Protein AF-A0A9D1VH37-F1 (afdb_monomer_lite)

Sequence (67 aa):
MSDLWKGIDKIQYVGPHKHLHSGLYYQYYNPDEVILGKKMKDWLRFAVAYWHTFDQRLVDPFGDGTA

Foldseek 3Di:
DDCPQPPDDDAEEDAQPDDPDDDRHHHPDDQQDADPNRGPCVVPVDDDDCCPPPVDQCDDPVDDGDD

pLDDT: mean 89.97, std 11.76, range [53.25, 98.62]

Secondary structure (DSSP, 8-state):
--GGGTT-PPPEE--TTS----SSEESS--TT-EETTEEHHHHH-----HIIIII----BTTB----

Radius of gyration: 16.8 Å; chains: 1; bounding box: 36×30×40 Å

Structure (mmCIF, N/CA/C/O backbone):
data_AF-A0A9D1VH37-F1
#
_entry.id   AF-A0A9D1VH37-F1
#
loop_
_atom_site.group_PDB
_atom_site.id
_atom_site.type_symbol
_atom_site.label_atom_id
_atom_site.label_alt_id
_atom_site.label_comp_id
_atom_site.label_asym_id
_atom_site.label_entity_id
_atom_site.label_seq_id
_atom_site.pdbx_PDB_ins_code
_atom_site.Cartn_x
_atom_site.Cartn_y
_atom_site.Cartn_z
_atom_site.occupancy
_atom_site.B_iso_or_equiv
_atom_site.auth_seq_id
_atom_site.auth_comp_id
_atom_site.auth_asym_id
_atom_site.auth_atom_id
_atom_site.pdbx_PDB_model_num
ATOM 1 N N . MET A 1 1 ? 1.562 -21.456 -5.534 1.00 53.25 1 MET A N 1
ATOM 2 C CA . MET A 1 1 ? 1.875 -20.074 -5.103 1.00 53.25 1 MET A CA 1
ATOM 3 C C . MET A 1 1 ? 3.235 -19.737 -5.680 1.00 53.25 1 MET A C 1
ATOM 5 O O . MET A 1 1 ? 4.101 -20.593 -5.616 1.00 53.25 1 MET A O 1
ATOM 9 N N . SER A 1 2 ? 3.381 -18.585 -6.331 1.00 66.19 2 SER A N 1
ATOM 10 C CA . SER A 1 2 ? 4.623 -18.170 -6.998 1.00 66.19 2 SER A CA 1
ATOM 11 C C . SER A 1 2 ? 5.757 -17.937 -5.995 1.00 66.19 2 SER A C 1
ATOM 13 O O . SER A 1 2 ? 5.521 -17.300 -4.969 1.00 66.19 2 SER A O 1
ATOM 15 N N . ASP A 1 3 ? 6.982 -18.347 -6.325 1.00 85.69 3 ASP A N 1
ATOM 16 C CA . ASP A 1 3 ? 8.179 -18.191 -5.475 1.00 85.69 3 ASP A CA 1
ATOM 17 C C . ASP A 1 3 ? 8.686 -16.739 -5.329 1.00 85.69 3 ASP A C 1
ATOM 19 O O . ASP A 1 3 ? 9.687 -16.493 -4.661 1.00 85.69 3 ASP A O 1
ATOM 23 N N . LEU A 1 4 ? 7.982 -15.765 -5.918 1.00 88.75 4 LEU A N 1
ATOM 24 C CA . LEU A 1 4 ? 8.366 -14.347 -5.976 1.00 88.75 4 LEU A CA 1
ATOM 25 C C . LEU A 1 4 ? 8.638 -13.703 -4.605 1.00 88.75 4 LEU A C 1
ATOM 27 O O . LEU A 1 4 ? 9.465 -12.807 -4.512 1.00 88.75 4 LEU A O 1
ATOM 31 N N . TRP A 1 5 ? 7.960 -14.154 -3.545 1.00 89.88 5 TRP A N 1
ATOM 32 C CA . TRP A 1 5 ? 8.017 -13.538 -2.208 1.00 89.88 5 TRP A CA 1
ATOM 33 C C . TRP A 1 5 ? 8.632 -14.457 -1.149 1.00 89.88 5 TRP A C 1
ATOM 35 O O . TRP A 1 5 ? 8.331 -14.340 0.041 1.00 89.88 5 TRP A O 1
ATOM 45 N N . LYS A 1 6 ? 9.463 -15.421 -1.561 1.00 93.00 6 LYS A N 1
ATOM 46 C CA . LYS A 1 6 ? 10.090 -16.369 -0.634 1.00 93.00 6 LYS A CA 1
ATOM 47 C C . LYS A 1 6 ? 10.906 -15.620 0.430 1.00 93.00 6 LYS A C 1
ATOM 49 O O . LYS A 1 6 ? 11.822 -14.876 0.103 1.00 93.00 6 LYS A O 1
ATOM 54 N N . GLY A 1 7 ? 10.582 -15.846 1.704 1.00 90.00 7 GLY A N 1
ATOM 55 C CA . GLY A 1 7 ? 11.228 -15.177 2.841 1.00 90.00 7 GLY A CA 1
ATOM 56 C C . GLY A 1 7 ? 10.533 -13.898 3.318 1.00 90.00 7 GLY A C 1
ATOM 57 O O . GLY A 1 7 ? 11.015 -13.281 4.264 1.00 90.00 7 GLY A O 1
ATOM 58 N N . ILE A 1 8 ? 9.406 -13.510 2.708 1.00 91.50 8 ILE A N 1
ATOM 59 C CA . ILE A 1 8 ? 8.566 -12.401 3.174 1.00 91.50 8 ILE A CA 1
ATOM 60 C C . ILE A 1 8 ? 7.242 -12.965 3.690 1.00 91.50 8 ILE A C 1
ATOM 62 O O . ILE A 1 8 ? 6.386 -13.403 2.920 1.00 91.50 8 ILE A O 1
ATOM 66 N N . ASP A 1 9 ? 7.068 -12.918 5.007 1.00 91.56 9 ASP A N 1
ATOM 67 C CA . ASP A 1 9 ? 5.803 -13.248 5.656 1.00 91.56 9 ASP A CA 1
ATOM 68 C C . ASP A 1 9 ? 4.822 -12.070 5.615 1.00 91.56 9 ASP A C 1
ATOM 70 O O . ASP A 1 9 ? 5.172 -10.919 5.337 1.00 91.56 9 ASP A O 1
ATOM 74 N N . LYS A 1 10 ? 3.556 -12.346 5.944 1.00 92.88 10 LYS A N 1
ATOM 75 C CA . LYS A 1 10 ? 2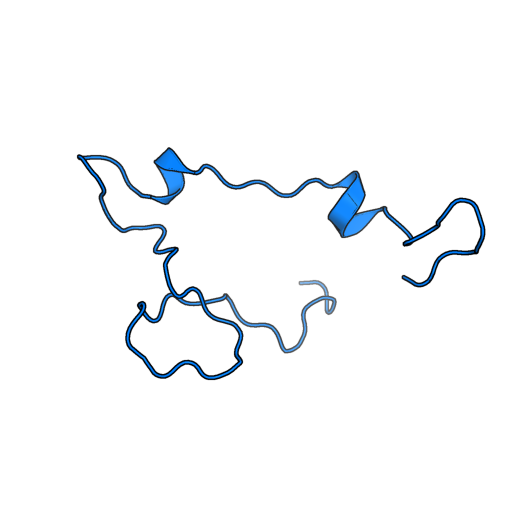.552 -11.292 6.113 1.00 92.88 10 LYS A CA 1
ATOM 76 C C . LYS A 1 10 ? 3.011 -10.309 7.197 1.00 92.88 10 LYS A C 1
ATOM 78 O O . LYS A 1 10 ? 3.185 -10.691 8.353 1.00 92.88 10 LYS A O 1
ATOM 83 N N . ILE A 1 11 ? 3.130 -9.039 6.819 1.00 93.50 11 ILE A N 1
ATOM 84 C CA . ILE A 1 11 ? 3.590 -7.943 7.678 1.00 93.50 11 ILE A CA 1
ATOM 85 C C . ILE A 1 11 ? 2.598 -7.712 8.827 1.00 93.50 11 ILE A C 1
ATOM 87 O O . ILE A 1 11 ? 1.397 -7.552 8.596 1.00 93.50 11 ILE A O 1
ATOM 91 N N . GLN A 1 12 ? 3.099 -7.703 10.064 1.00 92.75 12 GLN A N 1
ATOM 92 C CA . GLN A 1 12 ? 2.286 -7.591 11.283 1.00 92.75 12 GLN A CA 1
ATOM 93 C C . GLN A 1 12 ? 2.319 -6.177 11.870 1.00 92.75 12 GLN A C 1
ATOM 95 O O . GLN A 1 12 ? 3.274 -5.433 11.660 1.00 92.75 12 GLN A O 1
ATOM 100 N N . TYR A 1 13 ? 1.295 -5.821 12.647 1.00 92.88 13 TYR A N 1
ATOM 101 C CA . TYR A 1 13 ? 1.280 -4.606 13.465 1.00 92.88 13 TYR A CA 1
ATOM 102 C C . TYR A 1 13 ? 1.955 -4.856 14.821 1.00 92.88 13 TYR A C 1
ATOM 104 O O . TYR A 1 13 ? 1.629 -5.827 15.504 1.00 92.88 13 TYR A O 1
ATOM 112 N N . VAL A 1 14 ? 2.881 -3.980 15.224 1.00 90.12 14 VAL A N 1
ATOM 113 C CA . VAL A 1 14 ? 3.642 -4.110 16.488 1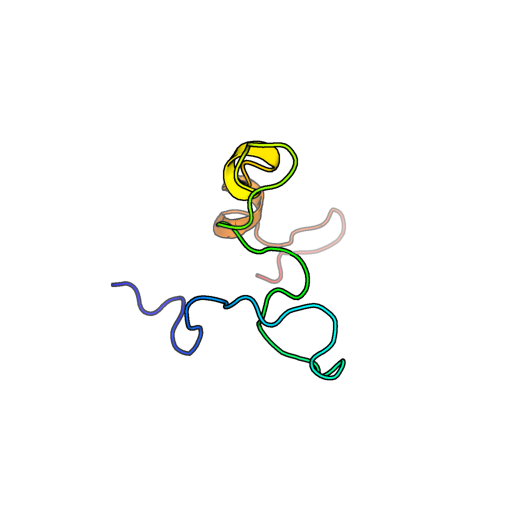.00 90.12 14 VAL A CA 1
ATOM 114 C C . VAL A 1 14 ? 3.445 -2.946 17.462 1.00 90.12 14 VAL A C 1
ATOM 116 O O . VAL A 1 14 ? 3.884 -3.034 18.611 1.00 90.12 14 VAL A O 1
ATOM 119 N N . GLY A 1 15 ? 2.753 -1.892 17.026 1.00 86.50 15 GLY A N 1
ATOM 120 C CA . GLY A 1 15 ? 2.552 -0.661 17.786 1.00 86.50 15 GLY A CA 1
ATOM 121 C C . GLY A 1 15 ? 3.767 0.279 17.793 1.00 86.50 15 GLY A C 1
ATOM 122 O O . GLY A 1 15 ? 4.874 -0.122 17.436 1.00 86.50 15 GLY A O 1
ATOM 123 N N . PRO A 1 16 ? 3.580 1.540 18.220 1.00 77.19 16 PRO A N 1
ATOM 124 C CA . PRO A 1 16 ? 4.587 2.600 18.089 1.00 77.19 16 PRO A CA 1
ATOM 125 C C . PRO A 1 16 ? 5.711 2.555 19.143 1.00 77.19 16 PRO A C 1
ATOM 127 O O . PRO A 1 16 ? 6.674 3.308 19.042 1.00 77.19 16 PRO A O 1
ATOM 130 N N . HIS A 1 17 ? 5.600 1.697 20.165 1.00 65.12 17 HIS A N 1
ATOM 131 C CA . HIS A 1 17 ? 6.491 1.702 21.339 1.00 65.12 17 HIS A CA 1
ATOM 132 C C . HIS A 1 17 ? 7.412 0.484 21.456 1.00 65.12 17 HIS A C 1
ATOM 134 O O . HIS A 1 17 ? 8.286 0.464 22.324 1.00 65.12 17 HIS A O 1
ATOM 140 N N . LYS A 1 18 ? 7.255 -0.531 20.597 1.00 57.09 18 LYS A N 1
ATOM 141 C CA . LYS A 1 18 ? 8.263 -1.590 20.496 1.00 57.09 18 LYS A CA 1
ATOM 142 C C . LYS A 1 18 ? 9.434 -1.005 19.721 1.00 57.09 18 LYS A C 1
ATOM 144 O O . LYS A 1 18 ? 9.263 -0.669 18.559 1.00 57.09 18 LYS A O 1
ATOM 149 N N . HIS A 1 19 ? 10.544 -0.812 20.434 1.00 53.66 19 HIS A N 1
ATOM 150 C CA . HIS A 1 19 ? 11.876 -0.397 19.992 1.00 53.66 19 HIS A CA 1
ATOM 151 C C . HIS A 1 19 ? 12.010 -0.131 18.484 1.00 53.66 19 HIS A C 1
ATOM 153 O O . HIS A 1 19 ? 11.806 -1.050 17.696 1.00 53.66 19 HIS A O 1
ATOM 159 N N . LEU A 1 20 ? 12.396 1.105 18.127 1.00 58.78 20 LEU A N 1
ATOM 160 C CA . LEU A 1 20 ? 12.747 1.623 16.789 1.00 58.78 20 LEU A CA 1
ATOM 161 C C . LEU A 1 20 ? 13.877 0.816 16.117 1.00 58.78 20 LEU A C 1
ATOM 163 O O . LEU A 1 20 ? 14.946 1.330 15.795 1.00 58.78 20 LEU A O 1
ATOM 167 N N . HIS A 1 21 ? 13.676 -0.478 15.955 1.00 62.25 21 HIS A N 1
ATOM 168 C CA . HIS A 1 21 ? 14.553 -1.356 15.226 1.00 62.25 21 HIS A CA 1
ATOM 169 C C . HIS A 1 21 ? 14.112 -1.347 13.763 1.00 62.25 21 HIS A C 1
ATOM 171 O O . HIS A 1 21 ? 12.962 -1.085 13.417 1.00 62.25 21 HIS A O 1
ATOM 177 N N . SER A 1 22 ? 15.051 -1.579 12.866 1.00 69.00 22 SER A N 1
ATOM 178 C CA . SER A 1 22 ? 14.753 -1.798 11.460 1.00 69.00 22 SER A CA 1
ATOM 179 C C . SER A 1 22 ? 14.096 -3.174 11.300 1.00 69.00 22 SER A C 1
ATOM 181 O O . SER A 1 22 ? 14.596 -4.173 11.815 1.00 69.00 22 SER A O 1
ATOM 183 N N . GLY A 1 23 ? 12.956 -3.244 10.611 1.00 83.31 23 GLY A N 1
ATOM 184 C CA . GLY A 1 23 ? 12.281 -4.509 10.329 1.00 83.31 23 GLY A CA 1
ATOM 185 C C . GLY A 1 23 ? 10.987 -4.356 9.532 1.00 83.31 23 GLY A C 1
ATOM 186 O O . GLY A 1 23 ? 10.514 -3.250 9.276 1.00 83.31 23 GLY A O 1
ATOM 187 N N . LEU A 1 24 ? 10.431 -5.495 9.123 1.00 89.88 24 LEU A N 1
ATOM 188 C CA . LEU A 1 24 ? 9.224 -5.588 8.306 1.00 89.88 24 LEU A CA 1
ATOM 189 C C . LEU A 1 24 ? 7.967 -5.704 9.183 1.00 89.88 24 LEU A C 1
ATOM 191 O O . LEU A 1 24 ? 7.444 -6.793 9.416 1.00 89.88 24 LEU A O 1
ATOM 195 N N . TYR A 1 25 ? 7.485 -4.569 9.687 1.00 91.06 25 TYR A N 1
ATOM 196 C CA . TYR A 1 25 ? 6.268 -4.481 10.500 1.00 91.06 25 TYR A CA 1
ATOM 197 C C . TYR A 1 25 ? 5.625 -3.094 10.423 1.00 91.06 25 TYR A C 1
ATOM 199 O O . TYR A 1 25 ? 6.289 -2.084 10.193 1.00 91.06 25 TYR A O 1
ATOM 207 N N . TYR A 1 26 ? 4.316 -3.033 10.658 1.00 92.62 26 TYR A N 1
ATOM 208 C CA . TYR A 1 26 ? 3.579 -1.783 10.784 1.00 92.62 26 TYR A CA 1
ATOM 209 C C . TYR A 1 26 ? 3.668 -1.241 12.213 1.00 92.62 26 TYR A C 1
ATOM 211 O O . TYR A 1 26 ? 3.327 -1.925 13.178 1.00 92.62 26 TYR A O 1
ATOM 219 N N . GLN A 1 27 ? 4.064 0.023 12.346 1.00 90.75 27 GLN A N 1
ATOM 220 C CA . GLN A 1 27 ? 4.083 0.723 13.638 1.00 90.75 27 GLN A CA 1
ATOM 221 C C . GLN A 1 27 ? 2.747 1.407 13.949 1.00 90.75 27 GLN A C 1
ATOM 223 O O . GLN A 1 27 ? 2.354 1.499 15.107 1.00 90.75 27 GLN A O 1
ATOM 228 N N . TYR A 1 28 ? 2.040 1.848 12.907 1.00 92.62 28 TYR A N 1
ATOM 229 C CA . TYR A 1 28 ? 0.807 2.633 13.030 1.00 92.62 28 TYR A CA 1
ATOM 230 C C . TYR A 1 28 ? -0.382 1.997 12.321 1.00 92.62 28 TYR A C 1
ATOM 232 O O . TYR A 1 28 ? -1.513 2.187 12.744 1.00 92.62 28 TYR A O 1
ATOM 240 N N . TYR A 1 29 ? -0.145 1.232 11.254 1.00 95.75 29 TYR A N 1
ATOM 241 C CA . TYR A 1 29 ? -1.236 0.624 10.509 1.00 95.75 29 TYR A CA 1
ATOM 242 C C . TYR A 1 29 ? -1.705 -0.671 11.176 1.00 95.75 29 TYR A C 1
ATOM 244 O O . TYR A 1 29 ? -1.110 -1.731 10.980 1.00 95.75 29 TYR A O 1
ATOM 252 N N . ASN A 1 30 ? -2.788 -0.577 11.947 1.00 97.06 30 ASN A N 1
ATOM 253 C CA . ASN A 1 30 ? -3.556 -1.725 12.407 1.00 97.06 30 ASN A CA 1
ATOM 254 C C . ASN A 1 30 ? -4.883 -1.789 11.627 1.00 97.06 30 ASN A C 1
ATOM 256 O O . ASN A 1 30 ? -5.774 -0.977 11.877 1.00 97.06 30 ASN A O 1
ATOM 260 N N . PRO A 1 31 ? -5.065 -2.743 10.692 1.00 97.56 31 PRO A N 1
ATOM 261 C CA . PRO A 1 31 ? -6.233 -2.770 9.810 1.00 97.56 31 PRO A CA 1
ATOM 262 C C . PRO A 1 31 ? -7.571 -2.942 10.545 1.00 97.56 31 PRO A C 1
ATOM 264 O O . PRO A 1 31 ? -8.606 -2.560 9.993 1.00 97.56 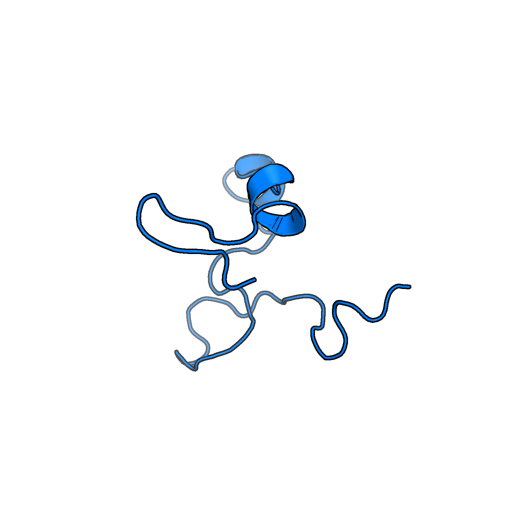31 PRO A O 1
ATOM 267 N N . ASP A 1 32 ? -7.566 -3.512 11.753 1.00 97.62 32 ASP A N 1
ATOM 268 C CA . ASP A 1 32 ? -8.770 -3.788 12.542 1.00 97.62 32 ASP A CA 1
ATOM 269 C C . ASP A 1 32 ? -9.020 -2.780 13.671 1.00 97.62 32 ASP A C 1
ATOM 271 O O . ASP A 1 32 ? -10.073 -2.840 14.307 1.00 97.62 32 ASP A O 1
ATOM 275 N N . GLU A 1 33 ? -8.110 -1.827 13.888 1.00 97.56 33 GLU A N 1
ATOM 276 C CA . GLU A 1 33 ? -8.308 -0.747 14.855 1.00 97.56 33 GLU A CA 1
ATOM 277 C C . GLU A 1 33 ? -9.486 0.140 14.441 1.00 97.56 33 GLU A C 1
ATOM 279 O O . GLU A 1 33 ? -9.570 0.597 13.298 1.00 97.56 33 GLU A O 1
ATOM 284 N N . VAL A 1 34 ? -10.413 0.371 15.372 1.00 98.19 34 VAL A N 1
ATOM 285 C CA . VAL A 1 34 ? -11.603 1.196 15.147 1.00 98.19 34 VAL A CA 1
ATOM 286 C C . VAL A 1 34 ? -11.297 2.635 15.544 1.00 98.19 34 VAL A C 1
ATOM 288 O O . VAL A 1 34 ? -11.139 2.942 16.722 1.00 98.19 34 VAL A O 1
ATOM 291 N N . ILE A 1 35 ? -11.279 3.528 14.557 1.00 97.69 35 ILE A N 1
ATOM 292 C CA . ILE A 1 35 ? -11.078 4.966 14.736 1.00 97.69 35 ILE A CA 1
ATOM 293 C C . ILE A 1 35 ? -12.392 5.664 14.410 1.00 97.69 35 ILE A C 1
ATOM 295 O O . ILE A 1 35 ? -12.891 5.571 13.285 1.00 97.69 35 ILE A O 1
ATOM 299 N N . LEU A 1 36 ? -12.961 6.347 15.409 1.00 97.75 36 LEU A N 1
ATOM 300 C CA . LEU A 1 36 ? -14.222 7.091 15.287 1.00 97.75 36 LEU A CA 1
ATOM 301 C C . LEU A 1 36 ? -15.353 6.246 14.661 1.00 97.75 36 LEU A C 1
ATOM 303 O O . LEU A 1 36 ? -16.084 6.702 13.787 1.00 97.75 36 LEU A O 1
ATOM 307 N N . GLY A 1 37 ? -15.466 4.982 15.085 1.00 98.00 37 GLY A N 1
ATOM 308 C CA . GLY A 1 37 ? -16.530 4.066 14.654 1.00 98.00 37 GLY A CA 1
ATOM 309 C C . GLY A 1 37 ? -16.296 3.334 13.325 1.00 98.00 37 GLY A C 1
ATOM 310 O O . GLY A 1 37 ? -17.176 2.595 12.891 1.00 98.00 37 GLY A O 1
ATOM 311 N N . LYS A 1 38 ? -15.130 3.481 12.680 1.00 98.25 38 LYS A N 1
ATOM 312 C CA . LYS A 1 38 ? -14.783 2.774 11.432 1.00 98.25 38 LYS A CA 1
ATOM 313 C C . LYS A 1 38 ? -13.383 2.157 11.520 1.00 98.25 38 LYS A C 1
ATOM 315 O O . LYS A 1 38 ? -12.481 2.759 12.099 1.00 98.25 38 LYS A O 1
ATOM 320 N N . LYS A 1 39 ? -13.183 0.960 10.949 1.00 98.62 39 LYS A N 1
ATOM 321 C CA . LYS A 1 39 ? -11.860 0.314 10.939 1.00 98.62 39 LYS A CA 1
ATOM 322 C C . LYS A 1 39 ? -10.861 1.125 10.116 1.00 98.62 39 LYS A C 1
ATOM 324 O O . LYS A 1 39 ? -11.213 1.681 9.076 1.00 98.62 39 LYS A O 1
ATOM 329 N N . MET A 1 40 ? -9.597 1.143 10.525 1.00 98.62 40 MET A N 1
ATOM 330 C CA . MET A 1 40 ? -8.541 1.901 9.845 1.00 98.62 40 MET A CA 1
ATOM 331 C C . MET A 1 40 ? -8.410 1.532 8.358 1.00 98.62 40 MET A C 1
ATOM 333 O O . MET A 1 40 ? -8.223 2.406 7.510 1.00 98.62 40 MET A O 1
ATOM 337 N N . LYS A 1 41 ? -8.585 0.251 8.007 1.00 98.50 41 LYS A N 1
ATOM 338 C CA . LYS A 1 41 ? -8.586 -0.195 6.604 1.00 98.50 41 LYS A CA 1
ATOM 339 C C . LYS A 1 41 ? -9.712 0.419 5.764 1.00 98.50 41 LYS A C 1
ATOM 341 O O . LYS A 1 41 ? -9.512 0.651 4.577 1.00 98.50 41 LYS A O 1
ATOM 346 N N . ASP A 1 42 ? -10.858 0.720 6.372 1.00 98.50 42 ASP A N 1
ATOM 347 C CA . ASP A 1 42 ? -12.013 1.306 5.685 1.00 98.50 42 ASP A CA 1
ATOM 348 C C . ASP A 1 42 ? -11.8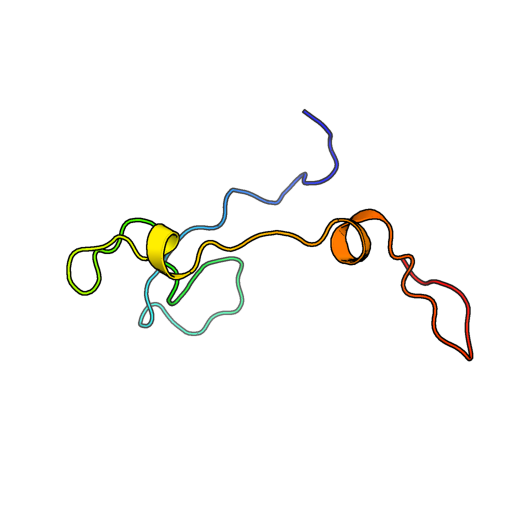79 2.829 5.549 1.00 98.50 42 ASP A C 1
ATOM 350 O O . ASP A 1 42 ? -12.499 3.428 4.669 1.00 98.50 42 ASP A O 1
ATOM 354 N N . TRP A 1 43 ? -11.067 3.457 6.405 1.00 98.56 43 TRP A N 1
ATOM 355 C CA . TRP A 1 43 ? -10.636 4.844 6.238 1.00 98.56 43 TRP A CA 1
ATOM 356 C C . TRP A 1 43 ? -9.628 4.984 5.100 1.00 98.56 43 TRP A C 1
ATOM 358 O O . TRP A 1 43 ? -9.834 5.790 4.198 1.00 98.56 43 TRP A O 1
ATOM 368 N N . LEU A 1 44 ? -8.548 4.202 5.149 1.00 98.38 44 LEU A N 1
ATOM 369 C CA . LEU A 1 44 ? -7.393 4.391 4.270 1.00 98.38 44 LEU A CA 1
ATOM 370 C C . LEU A 1 44 ? -7.582 3.746 2.901 1.00 98.38 44 LEU A C 1
ATOM 372 O O . LEU A 1 44 ? -7.169 4.317 1.898 1.00 98.38 44 LEU A O 1
ATOM 376 N N . ARG A 1 45 ? -8.209 2.562 2.861 1.00 98.25 45 ARG A N 1
ATOM 377 C CA . ARG A 1 45 ? -8.517 1.826 1.627 1.00 98.25 45 ARG A CA 1
ATOM 378 C C . ARG A 1 45 ? -7.301 1.715 0.695 1.00 98.25 45 ARG A C 1
ATOM 380 O O . ARG A 1 45 ? -7.410 1.982 -0.499 1.00 98.25 45 ARG A O 1
ATOM 387 N N . PHE A 1 46 ? -6.145 1.350 1.259 1.00 98.44 46 PHE A N 1
ATOM 388 C CA . PHE A 1 46 ? -4.899 1.232 0.503 1.00 98.44 46 PHE A CA 1
ATOM 389 C C . PHE A 1 46 ? -5.051 0.296 -0.698 1.00 98.44 46 PHE A C 1
ATOM 391 O O . PHE A 1 46 ? -5.691 -0.753 -0.618 1.00 98.44 46 PHE A O 1
ATOM 398 N N . ALA A 1 47 ? -4.414 0.686 -1.797 1.00 98.19 47 ALA A N 1
ATOM 399 C CA . ALA A 1 47 ? -4.361 -0.054 -3.044 1.00 98.19 47 ALA A CA 1
ATOM 400 C C . ALA A 1 47 ? -2.925 -0.053 -3.582 1.00 98.19 47 ALA A C 1
ATOM 402 O O . ALA A 1 47 ? -2.095 0.758 -3.170 1.00 98.19 47 ALA A O 1
ATOM 403 N N . VAL A 1 48 ? -2.648 -0.960 -4.514 1.00 97.94 48 VAL A N 1
ATOM 404 C CA . VAL A 1 48 ? -1.359 -1.059 -5.203 1.00 97.94 48 VAL A CA 1
ATOM 405 C C . VAL A 1 48 ? -1.544 -0.614 -6.650 1.00 97.94 48 VAL A C 1
ATOM 407 O O . VAL A 1 48 ? -2.468 -1.061 -7.328 1.00 97.94 48 VAL A O 1
ATOM 410 N N . ALA A 1 49 ? -0.665 0.268 -7.122 1.00 98.06 49 ALA A N 1
ATOM 411 C CA . ALA A 1 49 ? -0.645 0.728 -8.504 1.00 98.06 49 ALA A CA 1
ATOM 412 C C . ALA A 1 49 ? 0.133 -0.266 -9.376 1.00 98.06 49 ALA A C 1
ATOM 414 O O . ALA A 1 49 ? 1.359 -0.337 -9.300 1.00 98.06 49 ALA A O 1
ATOM 415 N N . TYR A 1 50 ? -0.576 -1.020 -10.220 1.00 97.12 50 TYR A N 1
ATOM 416 C CA . TYR A 1 50 ? 0.018 -2.105 -11.010 1.00 97.12 50 TYR A CA 1
ATOM 417 C C . TYR A 1 50 ? 1.213 -1.644 -11.856 1.00 97.12 50 TYR A C 1
ATOM 419 O O . TYR A 1 50 ? 2.278 -2.256 -11.820 1.00 97.12 50 TYR A O 1
ATOM 427 N N . TRP A 1 51 ? 1.048 -0.522 -12.560 1.00 95.88 51 TRP A N 1
ATOM 428 C CA . TRP A 1 51 ? 2.055 0.023 -13.470 1.00 95.88 51 TRP A CA 1
ATOM 429 C C . TRP A 1 51 ? 3.371 0.369 -12.764 1.00 95.88 51 TRP A C 1
ATOM 431 O O . TRP A 1 51 ? 4.432 0.189 -13.344 1.00 95.88 51 TRP A O 1
ATOM 441 N N . HIS A 1 52 ? 3.334 0.814 -11.505 1.00 96.00 52 HIS A N 1
ATOM 442 C CA . HIS A 1 52 ? 4.554 1.131 -10.756 1.00 96.00 52 HIS A CA 1
ATOM 443 C C . HIS A 1 52 ? 5.142 -0.066 -10.013 1.00 96.00 52 HIS A C 1
ATOM 445 O O . HIS A 1 52 ? 6.354 -0.124 -9.850 1.00 96.00 52 HIS A O 1
ATOM 451 N N . THR A 1 53 ? 4.312 -0.988 -9.526 1.00 95.50 53 THR A N 1
ATOM 452 C CA . THR A 1 53 ? 4.784 -2.070 -8.648 1.00 95.50 53 THR A CA 1
ATOM 453 C C . THR A 1 53 ? 5.214 -3.320 -9.411 1.00 95.50 53 THR A C 1
ATOM 455 O O . THR A 1 53 ? 6.070 -4.046 -8.915 1.00 95.50 53 THR A O 1
ATOM 458 N N . PHE A 1 54 ? 4.641 -3.581 -10.589 1.00 93.25 54 PHE A N 1
ATOM 459 C CA . PHE A 1 54 ? 4.894 -4.824 -11.330 1.00 93.25 54 PHE A CA 1
ATOM 460 C C . PHE A 1 54 ? 5.434 -4.619 -12.748 1.00 93.25 54 PHE A C 1
ATOM 462 O O . PHE A 1 54 ? 6.136 -5.495 -13.237 1.00 93.25 54 PHE A O 1
ATOM 469 N N . ASP A 1 55 ? 5.106 -3.504 -13.409 1.00 93.12 55 ASP A N 1
ATOM 470 C CA . ASP A 1 55 ? 5.481 -3.267 -14.816 1.00 93.12 55 ASP A CA 1
ATOM 471 C C . ASP A 1 55 ? 6.673 -2.304 -14.981 1.00 93.12 55 ASP A C 1
ATOM 473 O O . ASP A 1 55 ? 7.447 -2.406 -15.933 1.00 93.12 55 ASP A O 1
ATOM 477 N N . GLN A 1 56 ? 6.852 -1.366 -14.044 1.00 93.50 56 GLN A N 1
ATOM 478 C CA . GLN A 1 56 ? 7.919 -0.368 -14.106 1.00 93.50 56 GLN A CA 1
ATOM 479 C C . GLN A 1 56 ? 9.302 -1.024 -14.015 1.00 93.50 56 GLN A C 1
ATOM 481 O O . GLN A 1 56 ? 9.609 -1.726 -13.056 1.00 93.50 56 GLN A O 1
ATOM 486 N N . ARG A 1 57 ? 10.170 -0.696 -14.977 1.00 95.06 57 ARG A N 1
ATOM 487 C CA . ARG A 1 57 ? 11.545 -1.213 -15.085 1.00 95.06 57 ARG A CA 1
ATOM 488 C C . ARG A 1 57 ? 12.618 -0.277 -14.518 1.00 95.06 57 ARG A C 1
ATOM 490 O O . ARG A 1 57 ? 13.799 -0.472 -14.771 1.00 95.06 57 ARG A O 1
ATOM 497 N N . LEU A 1 58 ? 12.211 0.744 -13.758 1.00 93.19 58 LEU A N 1
ATOM 498 C CA . LEU A 1 58 ? 13.086 1.786 -13.195 1.00 93.19 58 LEU A CA 1
ATOM 499 C C . LEU A 1 58 ? 13.930 2.511 -14.261 1.00 93.19 58 LEU A C 1
ATOM 501 O O . LEU A 1 58 ? 15.093 2.819 -14.025 1.00 93.19 58 LEU A O 1
ATOM 505 N N . VAL A 1 59 ? 13.346 2.760 -15.436 1.00 95.19 59 VAL A N 1
ATOM 506 C CA . VAL A 1 59 ? 13.958 3.599 -16.477 1.00 95.19 59 VAL A CA 1
ATOM 507 C C . VAL A 1 59 ? 13.856 5.075 -16.103 1.00 95.19 59 VAL A C 1
ATOM 509 O O . VAL A 1 59 ? 12.840 5.509 -15.545 1.00 95.19 59 VAL A O 1
ATOM 512 N N . ASP A 1 60 ? 14.874 5.852 -16.456 1.00 94.88 60 ASP A N 1
ATOM 513 C CA . ASP A 1 60 ? 14.858 7.309 -16.338 1.00 94.88 60 ASP A CA 1
ATOM 514 C C . ASP A 1 60 ? 15.241 7.971 -17.680 1.00 94.88 60 ASP A C 1
ATOM 516 O O . ASP A 1 60 ? 15.643 7.281 -18.617 1.00 94.88 60 ASP A O 1
ATOM 520 N N . PRO A 1 61 ? 15.071 9.299 -17.845 1.00 96.69 61 PRO A N 1
ATOM 521 C CA . PRO A 1 61 ? 15.340 9.961 -19.125 1.00 96.69 61 PRO A CA 1
ATOM 522 C C . PRO A 1 61 ? 16.798 9.892 -19.609 1.00 96.69 61 PRO A C 1
ATOM 524 O O . PRO A 1 61 ? 17.068 10.260 -20.752 1.00 96.69 61 PRO A O 1
ATOM 527 N N . PHE A 1 62 ? 17.732 9.488 -18.748 1.00 96.81 62 PHE A N 1
ATOM 528 C CA . PHE A 1 62 ? 19.174 9.520 -18.977 1.00 96.81 62 PHE A CA 1
ATOM 529 C C . PHE A 1 62 ? 19.831 8.132 -18.886 1.00 96.81 62 PHE A C 1
ATOM 531 O O . PHE A 1 62 ? 21.044 8.038 -19.084 1.00 96.81 62 PHE A O 1
ATOM 538 N N . GLY A 1 63 ? 19.073 7.065 -18.617 1.00 92.62 63 GLY A N 1
ATOM 539 C CA . GLY A 1 63 ? 19.618 5.727 -18.409 1.00 92.62 63 GLY A CA 1
ATOM 540 C C . GLY A 1 63 ? 18.608 4.589 -18.569 1.00 92.62 63 GLY A C 1
ATOM 541 O O . GLY A 1 63 ? 17.391 4.777 -18.545 1.00 92.62 63 GLY A O 1
ATOM 542 N N . ASP A 1 64 ? 19.146 3.381 -18.738 1.00 94.19 64 ASP A N 1
ATOM 543 C CA . ASP A 1 64 ? 18.371 2.146 -18.854 1.00 94.19 64 ASP A CA 1
ATOM 544 C C . ASP A 1 64 ? 17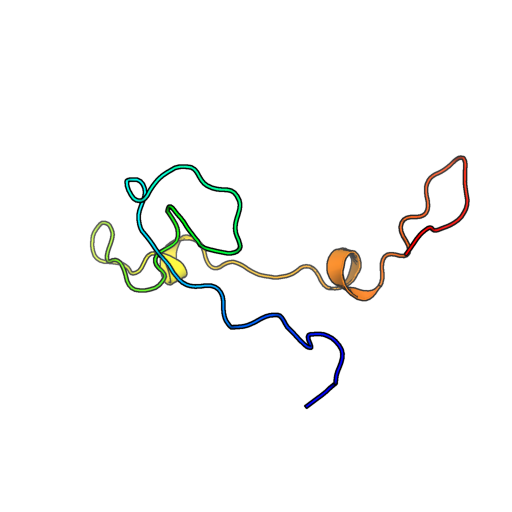.852 1.641 -17.496 1.00 94.19 64 ASP A C 1
ATOM 546 O O . ASP A 1 64 ? 18.285 2.064 -16.424 1.00 94.19 64 ASP A O 1
ATOM 550 N N . GLY A 1 65 ? 16.899 0.710 -17.559 1.00 92.69 65 GLY A N 1
ATOM 551 C CA . GLY A 1 65 ? 16.227 0.147 -16.392 1.00 92.69 65 GLY A CA 1
ATOM 552 C C . GLY A 1 65 ? 17.136 -0.691 -15.487 1.00 92.69 65 GLY A C 1
ATOM 553 O O . GLY A 1 65 ? 18.076 -1.337 -15.948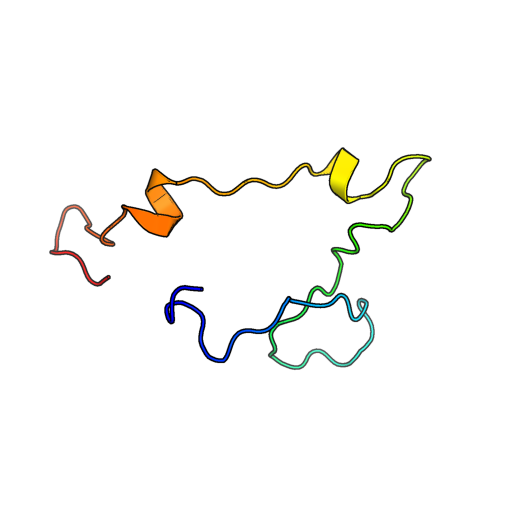 1.00 92.69 65 GLY A O 1
ATOM 554 N N . THR A 1 66 ? 16.823 -0.700 -14.189 1.00 92.75 66 THR A N 1
ATOM 555 C CA . THR A 1 66 ? 17.601 -1.384 -13.132 1.00 92.75 66 THR A CA 1
ATOM 556 C C . THR A 1 66 ? 16.817 -2.456 -12.367 1.00 92.75 66 THR A C 1
ATOM 558 O O . THR A 1 66 ? 17.374 -3.079 -11.462 1.00 92.75 66 THR A O 1
ATOM 561 N N . ALA A 1 67 ? 15.540 -2.655 -12.711 1.00 80.50 67 ALA A N 1
ATOM 562 C CA . ALA A 1 67 ? 14.669 -3.674 -12.119 1.00 80.50 67 ALA A CA 1
ATOM 563 C C . ALA A 1 67 ? 14.670 -4.990 -12.905 1.00 80.50 67 ALA A C 1
ATOM 565 O O . ALA A 1 67 ? 14.789 -4.938 -14.152 1.00 80.50 67 ALA A O 1
#

InterPro domains:
  IPR001998 Xylose isomerase [PS51415] (37-67)
  IPR001998 Xylose isomerase [PTHR48408] (4-66)
  IPR036237 Xylose isomerase-like superfamily [SSF51658] (5-67)

Organism: NCBI:txid2838652